Protein AF-A0A2I9DWA3-F1 (afdb_monomer_lite)

Sequence (129 aa):
MPNNLPQDMRNFGEQLLKELDKTQDKPTSMLWTDNLERGTWTLLIGLAEARQEDADRSLIADRIDKVAARIRPGYKFKFAITAPANRLLRSYSLALSTGPDEIAQIEFNNNLIDGVPTGNNYIYRLNIQ

Organism: NCBI:txid200253

Structure (mmCIF, N/CA/C/O backbone):
data_AF-A0A2I9DWA3-F1
#
_entry.id   AF-A0A2I9DWA3-F1
#
loop_
_atom_site.group_PDB
_atom_site.id
_atom_site.type_symbol
_atom_site.label_atom_id
_atom_site.label_alt_id
_atom_site.label_comp_id
_atom_site.label_asym_id
_atom_site.label_entity_id
_atom_site.label_seq_id
_atom_site.pdbx_PDB_ins_code
_atom_site.Cartn_x
_atom_site.Cartn_y
_atom_site.Cartn_z
_atom_site.occupancy
_atom_site.B_iso_or_equiv
_atom_site.auth_seq_id
_atom_site.auth_comp_id
_atom_site.auth_asym_id
_atom_site.auth_atom_id
_atom_site.pdbx_PDB_model_num
ATOM 1 N N . MET A 1 1 ? -4.717 -5.275 -23.484 1.00 38.47 1 MET A N 1
ATOM 2 C CA . MET A 1 1 ? -5.183 -3.978 -22.943 1.00 38.47 1 MET A CA 1
ATOM 3 C C . MET A 1 1 ? -4.385 -3.706 -21.677 1.00 38.47 1 MET A C 1
ATOM 5 O O . MET A 1 1 ? -4.161 -4.677 -20.959 1.00 38.47 1 MET A O 1
ATOM 9 N N . PRO A 1 2 ? -3.891 -2.482 -21.421 1.00 50.84 2 PRO A N 1
ATOM 10 C CA . PRO A 1 2 ? -3.247 -2.183 -20.144 1.00 50.84 2 PRO A CA 1
ATOM 11 C C . PRO A 1 2 ? -4.261 -2.437 -19.025 1.00 50.84 2 PRO A C 1
ATOM 13 O O . PRO A 1 2 ? -5.389 -1.946 -19.077 1.00 50.84 2 PRO A O 1
ATOM 16 N N . ASN A 1 3 ? -3.891 -3.292 -18.074 1.00 69.25 3 ASN A N 1
ATOM 17 C CA . ASN A 1 3 ? -4.782 -3.770 -17.024 1.00 69.25 3 ASN A CA 1
ATOM 18 C C . ASN A 1 3 ? -4.808 -2.743 -15.888 1.00 69.25 3 ASN A C 1
ATOM 20 O O . ASN A 1 3 ? -4.330 -3.012 -14.793 1.00 69.25 3 ASN A O 1
ATOM 24 N N . ASN A 1 4 ? -5.270 -1.526 -16.187 1.00 84.06 4 ASN A N 1
ATOM 25 C CA . ASN A 1 4 ? -5.279 -0.422 -15.234 1.00 84.06 4 ASN A CA 1
ATOM 26 C C . ASN A 1 4 ? -6.072 -0.801 -13.980 1.00 84.06 4 ASN A C 1
ATOM 28 O O . ASN A 1 4 ? -7.115 -1.452 -14.061 1.00 84.06 4 ASN A O 1
ATOM 32 N N . LEU A 1 5 ? -5.597 -0.351 -12.818 1.00 90.75 5 LEU A N 1
ATOM 33 C CA . LEU A 1 5 ? -6.315 -0.556 -11.567 1.00 90.75 5 LEU A CA 1
ATOM 34 C C . LEU A 1 5 ? -7.712 0.096 -11.659 1.00 90.75 5 LEU A C 1
ATOM 36 O O . LEU A 1 5 ? -7.774 1.289 -11.977 1.00 90.75 5 LEU A O 1
ATOM 40 N N . PRO A 1 6 ? -8.814 -0.622 -11.371 1.00 92.62 6 PRO A N 1
ATOM 41 C CA . PRO A 1 6 ? -10.162 -0.055 -11.390 1.00 92.62 6 PRO A CA 1
ATOM 42 C C . PRO A 1 6 ? -10.315 1.156 -10.460 1.00 92.62 6 PRO A C 1
ATOM 44 O O . PRO A 1 6 ? -9.758 1.175 -9.362 1.00 92.62 6 PRO A O 1
ATOM 47 N N . GLN A 1 7 ? -11.122 2.147 -10.857 1.00 93.00 7 GLN A N 1
ATOM 48 C CA . GLN A 1 7 ? -11.310 3.383 -10.080 1.00 93.00 7 GLN A CA 1
ATOM 49 C C . GLN A 1 7 ? -11.823 3.127 -8.656 1.00 93.00 7 GLN A C 1
ATOM 51 O O . GLN A 1 7 ? -11.394 3.778 -7.709 1.00 93.00 7 GLN A O 1
ATOM 56 N N . ASP A 1 8 ? -12.706 2.147 -8.492 1.00 93.25 8 ASP A N 1
ATOM 57 C CA . ASP A 1 8 ? -13.234 1.752 -7.185 1.00 93.25 8 ASP A CA 1
ATOM 58 C C . ASP A 1 8 ? -12.120 1.255 -6.240 1.00 93.25 8 ASP A C 1
ATOM 60 O O . ASP A 1 8 ? -12.063 1.642 -5.074 1.00 93.25 8 ASP A O 1
ATOM 64 N N . MET A 1 9 ? -11.151 0.494 -6.764 1.00 95.38 9 MET A N 1
ATOM 65 C CA . MET A 1 9 ? -9.973 0.059 -6.002 1.00 95.38 9 MET A CA 1
ATOM 66 C C . MET A 1 9 ? -9.038 1.226 -5.672 1.00 95.38 9 MET A C 1
ATOM 68 O O . MET A 1 9 ? -8.482 1.269 -4.572 1.00 95.38 9 MET A O 1
ATOM 72 N N . ARG A 1 10 ? -8.888 2.186 -6.599 1.00 95.56 10 ARG A N 1
ATOM 73 C CA . ARG A 1 10 ? -8.103 3.411 -6.375 1.00 95.56 10 ARG A CA 1
ATOM 74 C C . ARG A 1 10 ? -8.660 4.211 -5.202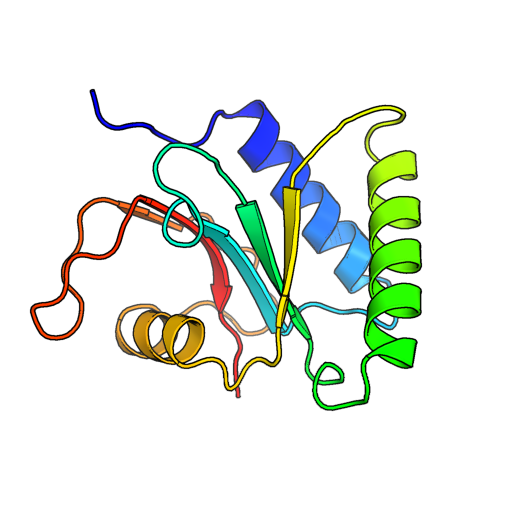 1.00 95.56 10 ARG A C 1
ATOM 76 O O . ARG A 1 10 ? -7.916 4.548 -4.284 1.00 95.56 10 ARG A O 1
ATOM 83 N N . ASN A 1 11 ? -9.968 4.455 -5.216 1.00 95.69 11 ASN A N 1
ATOM 84 C CA . ASN A 1 11 ? -10.661 5.216 -4.181 1.00 95.69 11 ASN A CA 1
ATOM 85 C C . ASN A 1 11 ? -10.614 4.488 -2.833 1.00 95.69 11 ASN A C 1
ATOM 87 O O . ASN A 1 11 ? -10.344 5.110 -1.808 1.00 95.69 11 ASN A O 1
ATOM 91 N N . PHE A 1 12 ? -10.828 3.168 -2.839 1.00 96.50 12 PHE A N 1
ATOM 92 C CA . PHE A 1 12 ? -10.736 2.356 -1.630 1.00 96.50 12 PHE A CA 1
ATOM 93 C C . PHE A 1 12 ? -9.337 2.415 -1.007 1.00 96.50 12 PHE A C 1
ATOM 95 O O . PHE A 1 12 ? -9.220 2.665 0.189 1.00 96.50 12 PHE A O 1
ATOM 102 N N . GLY A 1 13 ? -8.277 2.239 -1.803 1.00 96.94 13 GLY A N 1
ATOM 103 C CA . GLY A 1 13 ? -6.911 2.327 -1.289 1.00 96.94 13 GLY A CA 1
ATOM 104 C C . GLY A 1 13 ? -6.589 3.718 -0.736 1.00 96.94 13 GLY A C 1
ATOM 105 O O . GLY A 1 13 ? -6.023 3.822 0.342 1.00 96.94 13 GLY A O 1
ATOM 106 N N . GLU A 1 14 ? -7.027 4.797 -1.387 1.00 97.00 14 GLU A N 1
ATOM 107 C CA . GLU A 1 14 ? -6.833 6.149 -0.849 1.00 97.00 14 GLU A CA 1
ATOM 108 C C . GLU A 1 14 ? -7.534 6.343 0.505 1.00 97.00 14 GLU A C 1
ATOM 110 O O . GLU A 1 14 ? -6.937 6.876 1.442 1.00 97.00 14 GLU A O 1
ATOM 115 N N . GLN A 1 15 ? -8.789 5.902 0.629 1.00 97.06 15 GLN A N 1
ATOM 116 C CA . GLN A 1 15 ? -9.528 5.977 1.892 1.00 97.06 15 GLN A CA 1
ATOM 117 C C . GLN A 1 15 ? -8.866 5.130 2.979 1.00 97.06 15 GLN A C 1
ATOM 119 O O . GLN A 1 15 ? -8.736 5.585 4.114 1.00 97.06 15 GLN A O 1
ATOM 124 N N . LEU A 1 16 ? -8.396 3.932 2.627 1.00 96.94 16 LEU A N 1
ATOM 125 C CA . LEU A 1 16 ? -7.682 3.061 3.550 1.00 96.94 16 LEU A CA 1
ATOM 126 C C . LEU A 1 16 ? -6.399 3.720 4.060 1.00 96.94 16 LEU A C 1
ATOM 128 O O . LEU A 1 16 ? -6.172 3.703 5.265 1.00 96.94 16 LEU A O 1
ATOM 132 N N . LEU A 1 17 ? -5.613 4.372 3.195 1.00 96.12 17 LEU A N 1
ATOM 133 C CA . LEU A 1 17 ? -4.419 5.107 3.627 1.00 96.12 17 LEU A CA 1
ATOM 134 C C . LEU A 1 17 ? -4.767 6.209 4.629 1.00 96.12 17 LEU A C 1
ATOM 136 O O . LEU A 1 17 ? -4.153 6.289 5.688 1.00 96.12 17 LEU A O 1
ATOM 140 N N . LYS A 1 18 ? -5.791 7.017 4.321 1.00 96.06 18 LYS A N 1
ATOM 141 C CA . LYS A 1 18 ? -6.243 8.114 5.193 1.00 96.06 18 LYS A CA 1
ATOM 142 C C . LYS A 1 18 ? -6.709 7.627 6.561 1.00 96.06 18 LYS A C 1
ATOM 144 O O . LYS A 1 18 ? -6.524 8.333 7.548 1.00 96.06 18 LYS A O 1
ATOM 149 N N . GLU A 1 19 ? -7.348 6.462 6.632 1.00 96.25 19 GLU A N 1
ATOM 150 C CA . GLU A 1 19 ? -7.768 5.887 7.909 1.00 96.25 19 GLU A CA 1
ATOM 151 C C . GLU A 1 19 ? -6.599 5.257 8.667 1.00 96.25 19 GLU A C 1
ATOM 153 O O . GLU A 1 19 ? -6.497 5.455 9.875 1.00 96.25 19 GLU A O 1
ATOM 158 N N . LEU A 1 20 ? -5.686 4.560 7.983 1.00 94.25 20 LEU A N 1
ATOM 159 C CA . LEU A 1 20 ? -4.496 3.985 8.617 1.00 94.25 20 LEU A CA 1
ATOM 160 C C . LEU A 1 20 ? -3.541 5.064 9.149 1.00 94.25 20 LEU A C 1
ATOM 162 O O . LEU A 1 20 ? -2.953 4.870 10.210 1.00 94.25 20 LEU A O 1
ATOM 166 N N . ASP A 1 21 ? -3.460 6.228 8.498 1.00 93.69 21 ASP A N 1
ATOM 167 C CA . ASP A 1 21 ? -2.696 7.395 8.970 1.00 93.69 21 ASP A CA 1
ATOM 168 C C . ASP A 1 21 ? -3.148 7.921 10.341 1.00 93.69 21 ASP A C 1
ATOM 170 O O . ASP A 1 21 ? -2.387 8.609 11.020 1.00 93.69 21 ASP A O 1
ATOM 174 N N . LYS A 1 22 ? -4.375 7.594 10.764 1.00 94.31 22 LYS A N 1
ATOM 175 C CA . LYS A 1 22 ? -4.932 7.956 12.078 1.00 94.31 22 LYS A CA 1
ATOM 176 C C . LYS A 1 22 ? -4.666 6.890 13.144 1.00 94.31 22 LYS A C 1
ATOM 178 O O . LYS A 1 22 ? -5.140 7.019 14.272 1.00 94.31 22 LYS A O 1
ATOM 183 N N . THR A 1 23 ? -3.976 5.812 12.786 1.00 90.75 23 THR A N 1
ATOM 184 C CA . THR A 1 23 ? -3.695 4.671 13.662 1.00 90.75 23 THR A CA 1
ATOM 185 C C . THR A 1 23 ? -2.199 4.545 13.927 1.00 90.75 23 THR A C 1
ATOM 187 O O . THR A 1 23 ? -1.381 5.223 13.311 1.00 90.75 23 THR A O 1
ATOM 190 N N . GLN A 1 24 ? -1.834 3.640 14.835 1.00 86.69 24 GLN A N 1
ATOM 191 C CA . GLN A 1 24 ? -0.437 3.249 15.038 1.00 86.69 24 GLN A CA 1
ATOM 192 C C . GLN A 1 24 ? 0.164 2.531 13.814 1.00 86.69 24 GLN A C 1
ATOM 194 O O . GLN A 1 24 ? 1.372 2.558 13.619 1.00 86.69 24 GLN A O 1
ATOM 199 N N . ASP A 1 25 ? -0.667 1.949 12.943 1.00 88.88 25 ASP A N 1
ATOM 200 C CA . ASP A 1 25 ? -0.239 1.203 11.756 1.00 88.88 25 ASP A CA 1
ATOM 201 C C . ASP A 1 25 ? -0.053 2.130 10.531 1.00 88.88 25 ASP A C 1
ATOM 203 O O . ASP A 1 25 ? -0.411 1.770 9.406 1.00 88.88 25 ASP A O 1
ATOM 207 N N . LYS A 1 26 ? 0.486 3.343 10.739 1.00 91.06 26 LYS A N 1
ATOM 208 C CA . LYS A 1 26 ? 0.700 4.344 9.678 1.00 91.06 26 LYS A CA 1
ATOM 209 C C . LYS A 1 26 ? 1.616 3.781 8.573 1.00 91.06 26 LYS A C 1
ATOM 211 O O . LYS A 1 26 ? 2.793 3.506 8.836 1.00 91.06 26 LYS A O 1
ATOM 216 N N . PRO A 1 27 ? 1.143 3.659 7.316 1.00 91.88 27 PRO A N 1
ATOM 217 C CA . PRO A 1 27 ? 1.958 3.150 6.223 1.00 91.88 27 PRO A CA 1
ATOM 218 C C . PRO A 1 27 ? 3.078 4.114 5.839 1.00 91.88 27 PRO A C 1
ATOM 220 O O . PRO A 1 27 ? 2.847 5.269 5.475 1.00 91.88 27 PRO A O 1
ATOM 223 N N . THR A 1 28 ? 4.300 3.588 5.850 1.00 90.88 28 THR A N 1
ATOM 224 C CA . THR A 1 28 ? 5.487 4.213 5.239 1.00 90.88 28 THR A CA 1
ATOM 225 C C . THR A 1 28 ? 5.397 4.162 3.717 1.00 90.88 28 THR A C 1
ATOM 227 O O . THR A 1 28 ? 5.812 5.075 3.011 1.00 90.88 28 THR A O 1
ATOM 230 N N . SER A 1 29 ? 4.783 3.110 3.183 1.00 92.00 29 SER A N 1
ATOM 231 C CA . SER A 1 29 ? 4.495 2.990 1.760 1.00 92.00 29 SER A CA 1
ATOM 232 C C . SER A 1 29 ? 3.205 2.227 1.532 1.00 92.00 29 SER A C 1
ATOM 234 O O . SER A 1 29 ? 2.823 1.374 2.333 1.00 92.00 29 SER A O 1
ATOM 236 N N . MET A 1 30 ? 2.524 2.541 0.436 1.00 94.38 30 MET A N 1
ATOM 237 C CA . MET A 1 30 ? 1.341 1.808 0.026 1.00 94.38 30 MET A CA 1
ATOM 238 C C . MET A 1 30 ? 1.141 1.906 -1.481 1.00 94.38 30 MET A C 1
ATOM 240 O O . MET A 1 30 ? 1.120 3.005 -2.041 1.00 94.38 30 MET A O 1
ATOM 244 N N . LEU A 1 31 ? 0.979 0.759 -2.138 1.00 94.88 31 LEU A N 1
ATOM 245 C CA . LEU A 1 31 ? 0.666 0.693 -3.562 1.00 94.88 31 LEU A CA 1
ATOM 246 C C . LEU A 1 31 ? -0.145 -0.551 -3.910 1.00 94.88 31 LEU A C 1
ATOM 248 O O . LEU A 1 31 ? 0.038 -1.613 -3.321 1.00 94.88 31 LEU A O 1
ATOM 252 N N . TRP A 1 32 ? -0.990 -0.445 -4.925 1.00 95.81 32 TRP A N 1
ATOM 253 C CA . TRP A 1 32 ? -1.478 -1.625 -5.627 1.00 95.81 32 TRP A CA 1
ATOM 254 C C . TRP A 1 32 ? -0.421 -2.105 -6.610 1.00 95.81 32 TRP A C 1
ATOM 256 O O . TRP A 1 32 ? 0.190 -1.291 -7.302 1.00 95.81 32 TRP A O 1
ATOM 266 N N . THR A 1 33 ? -0.231 -3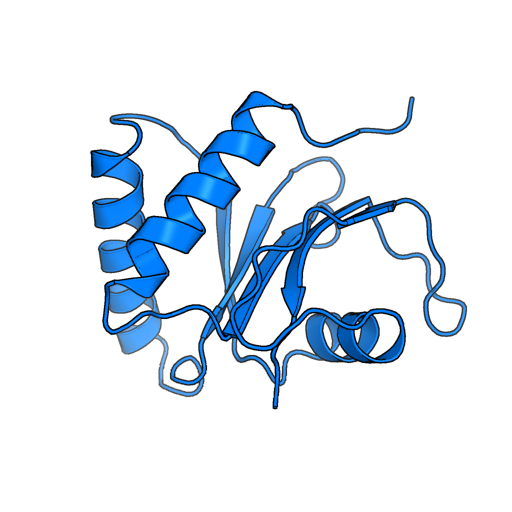.418 -6.698 1.00 92.94 33 THR A N 1
ATOM 267 C CA . THR A 1 33 ? 0.686 -4.042 -7.653 1.00 92.94 33 THR A CA 1
ATOM 268 C C . THR A 1 33 ? 0.153 -5.381 -8.156 1.00 92.94 33 THR A C 1
ATOM 270 O O . THR A 1 33 ? -0.472 -6.122 -7.397 1.00 92.94 33 THR A O 1
ATOM 273 N N . ASP A 1 34 ? 0.417 -5.716 -9.417 1.00 91.12 34 ASP A N 1
ATOM 274 C CA . ASP A 1 34 ? 0.223 -7.069 -9.965 1.00 91.12 34 ASP A CA 1
ATOM 275 C C . ASP A 1 34 ? 1.546 -7.856 -10.081 1.00 91.12 34 ASP A C 1
ATOM 277 O O . ASP A 1 34 ? 1.572 -8.973 -10.595 1.00 91.12 34 ASP A O 1
ATOM 281 N N . ASN A 1 35 ? 2.652 -7.304 -9.564 1.00 86.31 35 ASN A N 1
ATOM 282 C CA . ASN A 1 35 ? 3.968 -7.953 -9.599 1.00 86.31 35 ASN A CA 1
ATOM 283 C C . ASN A 1 35 ? 4.058 -9.207 -8.728 1.00 86.31 35 ASN A C 1
ATOM 285 O O . ASN A 1 35 ? 4.896 -10.069 -8.977 1.00 86.31 35 ASN A O 1
ATOM 289 N N . LEU A 1 36 ? 3.230 -9.296 -7.685 1.00 84.62 36 LEU A N 1
ATOM 290 C CA . LEU A 1 36 ? 3.220 -10.449 -6.782 1.00 84.62 36 LEU A CA 1
ATOM 291 C C . LEU A 1 36 ? 2.525 -11.655 -7.416 1.00 84.62 36 LEU A C 1
ATOM 293 O O . LEU A 1 36 ? 2.895 -12.795 -7.157 1.00 84.62 36 LEU A O 1
ATOM 297 N N . GLU A 1 37 ? 1.512 -11.397 -8.239 1.00 85.94 37 GLU A N 1
ATOM 298 C CA . GLU A 1 37 ? 0.752 -12.409 -8.953 1.00 85.94 37 GLU A CA 1
ATOM 299 C C . GLU A 1 37 ? 0.145 -11.761 -10.199 1.00 85.94 37 GLU A C 1
ATOM 301 O O . GLU A 1 37 ? -0.762 -10.930 -10.107 1.00 85.94 37 GLU A O 1
ATOM 306 N N . ARG A 1 38 ? 0.670 -12.119 -11.375 1.00 81.25 38 ARG A N 1
ATOM 307 C CA . ARG A 1 38 ? 0.286 -11.482 -12.638 1.00 81.25 38 ARG A CA 1
ATOM 308 C C . ARG A 1 38 ? -1.223 -11.599 -12.860 1.00 81.25 38 ARG A C 1
ATOM 310 O O . ARG A 1 38 ? -1.765 -12.697 -12.899 1.00 81.25 38 ARG A O 1
ATOM 317 N N . GLY A 1 39 ? -1.870 -10.458 -13.093 1.00 81.56 39 GLY A N 1
ATOM 318 C CA . GLY A 1 39 ? -3.316 -10.376 -13.314 1.00 81.56 39 GLY A CA 1
ATOM 319 C C . GLY A 1 39 ? -4.143 -10.212 -12.036 1.00 81.56 39 GLY A C 1
ATOM 320 O O . GLY A 1 39 ? -5.328 -9.904 -12.139 1.00 81.56 39 GLY A O 1
ATOM 321 N N . THR A 1 40 ? -3.523 -10.326 -10.858 1.00 89.88 40 THR A N 1
ATOM 322 C CA . THR A 1 40 ? -4.182 -10.170 -9.559 1.00 89.88 40 THR A CA 1
ATOM 323 C C . THR A 1 40 ? -3.608 -8.963 -8.822 1.00 89.88 40 THR A C 1
ATOM 325 O O . THR A 1 40 ? -2.505 -8.997 -8.275 1.00 89.88 40 THR A O 1
ATOM 328 N N . TRP A 1 41 ? -4.390 -7.886 -8.756 1.00 93.75 41 TRP A N 1
ATOM 329 C CA . TRP A 1 41 ? -4.032 -6.699 -7.984 1.00 93.75 41 TRP A CA 1
ATOM 330 C C . TRP A 1 41 ? -3.956 -7.014 -6.486 1.00 93.75 41 TRP A C 1
ATOM 332 O O . TRP A 1 41 ? -4.923 -7.469 -5.876 1.00 93.75 41 TRP A O 1
ATOM 342 N N . THR A 1 42 ? -2.800 -6.735 -5.892 1.00 95.06 42 THR A N 1
ATOM 343 C CA . THR A 1 42 ? -2.534 -6.883 -4.459 1.00 95.06 42 THR A CA 1
ATOM 344 C C . THR A 1 42 ? -2.103 -5.543 -3.879 1.00 95.06 42 THR A C 1
ATOM 346 O O . THR A 1 42 ? -1.239 -4.876 -4.446 1.00 95.06 42 THR A O 1
ATOM 349 N N . LEU A 1 43 ? -2.688 -5.142 -2.752 1.00 96.00 43 LEU A N 1
ATOM 350 C CA . LEU A 1 43 ? -2.278 -3.946 -2.026 1.00 96.00 43 LEU A CA 1
ATOM 351 C C . LEU A 1 43 ? -1.049 -4.273 -1.179 1.00 96.00 43 LEU A C 1
ATOM 353 O O . LEU A 1 43 ? -1.135 -4.997 -0.192 1.00 96.00 43 LEU A O 1
ATOM 357 N N . LEU A 1 44 ? 0.108 -3.761 -1.568 1.00 94.06 44 LEU A N 1
ATOM 358 C CA . LEU A 1 44 ? 1.332 -3.875 -0.793 1.00 94.06 44 LEU A CA 1
ATOM 359 C C . LEU A 1 44 ? 1.408 -2.705 0.193 1.00 94.06 44 LEU A C 1
ATOM 361 O O . LEU A 1 44 ? 1.395 -1.545 -0.222 1.00 94.06 44 LEU A O 1
ATOM 365 N N . ILE A 1 45 ? 1.494 -3.013 1.487 1.00 93.81 45 ILE A N 1
ATOM 366 C CA . ILE A 1 45 ? 1.520 -2.043 2.587 1.00 93.81 45 ILE A CA 1
ATOM 367 C C . ILE A 1 45 ? 2.860 -2.174 3.314 1.00 93.81 45 ILE A C 1
ATOM 369 O O . ILE A 1 45 ? 3.159 -3.209 3.912 1.00 93.81 45 ILE A O 1
ATOM 373 N N . GLY A 1 46 ? 3.683 -1.131 3.252 1.00 91.38 46 GLY A N 1
ATOM 374 C CA . GLY A 1 46 ? 4.950 -1.057 3.966 1.00 91.38 46 GLY A CA 1
ATOM 375 C C . GLY A 1 46 ? 4.794 -0.397 5.332 1.00 91.38 46 GLY A C 1
ATOM 376 O O . GLY A 1 46 ? 4.396 0.767 5.412 1.00 91.38 46 GLY A O 1
ATOM 377 N N . LEU A 1 47 ? 5.173 -1.094 6.403 1.00 89.12 47 LEU A N 1
ATOM 378 C CA . LEU A 1 47 ? 5.118 -0.586 7.782 1.00 89.12 47 LEU A CA 1
ATOM 379 C C . LEU A 1 47 ? 6.502 -0.621 8.426 1.00 89.12 47 LEU A C 1
ATOM 381 O O . LEU A 1 47 ? 7.194 -1.636 8.336 1.00 89.12 47 LEU A O 1
ATOM 385 N N . ALA A 1 48 ? 6.892 0.455 9.115 1.00 80.94 48 ALA A N 1
ATOM 386 C CA . ALA A 1 48 ? 8.18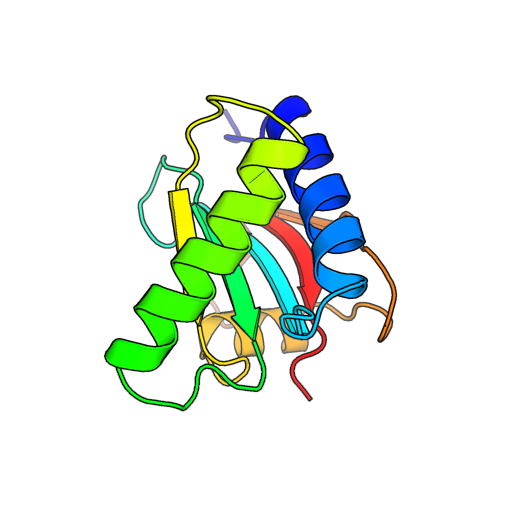6 0.536 9.801 1.00 80.94 48 ALA A CA 1
ATOM 387 C C . ALA A 1 48 ? 8.399 -0.634 10.785 1.00 80.94 48 ALA A C 1
ATOM 389 O O . ALA A 1 48 ? 9.495 -1.191 10.866 1.00 80.94 48 ALA A O 1
ATOM 390 N N . GLU A 1 49 ? 7.322 -1.049 11.455 1.00 71.00 49 GLU A N 1
ATOM 391 C CA . GLU A 1 49 ? 7.301 -2.095 12.483 1.00 71.00 49 GLU A CA 1
ATOM 392 C C . GLU A 1 49 ? 7.227 -3.528 11.923 1.00 71.00 49 GLU A C 1
ATOM 394 O O . GLU A 1 49 ? 7.466 -4.483 12.656 1.00 71.00 49 GLU A O 1
ATOM 399 N N . ALA A 1 50 ? 7.013 -3.723 10.612 1.00 65.19 50 ALA A N 1
ATOM 400 C CA . ALA A 1 50 ? 6.885 -5.056 9.993 1.00 65.19 50 ALA A CA 1
ATOM 401 C C . ALA A 1 50 ? 8.189 -5.895 9.972 1.00 65.19 50 ALA A C 1
ATOM 403 O O . ALA A 1 50 ? 8.278 -6.912 9.273 1.00 65.19 50 ALA A O 1
ATOM 404 N N . ARG A 1 51 ? 9.213 -5.465 10.722 1.00 59.81 51 ARG A N 1
ATOM 405 C CA . ARG A 1 51 ? 10.449 -6.211 11.000 1.00 59.81 51 ARG A CA 1
ATOM 406 C C . ARG A 1 51 ? 10.258 -7.312 12.047 1.00 59.81 51 ARG A C 1
ATOM 408 O O . ARG A 1 51 ? 11.148 -8.146 12.170 1.00 59.81 51 ARG A O 1
ATOM 415 N N . GLN A 1 52 ? 9.154 -7.295 12.791 1.00 53.22 52 GLN A N 1
ATOM 416 C CA . GLN A 1 52 ? 8.897 -8.241 13.874 1.00 53.22 52 GLN A CA 1
ATOM 417 C C . GLN A 1 52 ? 8.106 -9.464 13.382 1.00 53.22 52 GLN A C 1
ATOM 419 O O . GLN A 1 52 ? 7.583 -9.475 12.267 1.00 53.22 52 GLN A O 1
ATOM 424 N N . GLU A 1 53 ? 8.176 -10.530 14.167 1.00 59.94 53 GLU A N 1
ATOM 425 C CA . GLU A 1 53 ? 7.903 -11.936 13.853 1.00 59.94 53 GLU A CA 1
ATOM 426 C C . GLU A 1 53 ? 6.525 -12.206 13.205 1.00 59.94 53 GLU A C 1
ATOM 428 O O . GLU A 1 53 ? 5.641 -11.352 13.149 1.00 59.94 53 GLU A O 1
ATOM 433 N N . ASP A 1 54 ? 6.299 -13.430 12.712 1.00 59.41 54 ASP A N 1
ATOM 434 C CA . ASP A 1 54 ? 5.049 -13.791 12.019 1.00 59.41 54 ASP A CA 1
ATOM 435 C C . ASP A 1 54 ? 3.779 -13.589 12.877 1.00 59.41 54 ASP A C 1
ATOM 437 O O . ASP A 1 54 ? 2.706 -13.312 12.334 1.00 59.41 54 ASP A O 1
ATOM 441 N N . ALA A 1 55 ? 3.892 -13.659 14.209 1.00 58.66 55 ALA A N 1
ATOM 442 C CA . ALA A 1 55 ? 2.785 -13.397 15.131 1.00 58.66 55 ALA A CA 1
ATOM 443 C C . ALA A 1 55 ? 2.295 -11.936 15.074 1.00 58.66 55 ALA A C 1
ATOM 445 O O . ALA A 1 55 ? 1.086 -11.687 15.051 1.00 58.66 55 ALA A O 1
ATOM 446 N N . ASP A 1 56 ? 3.209 -10.971 14.954 1.00 74.69 56 ASP A N 1
ATOM 447 C CA . ASP A 1 56 ? 2.863 -9.548 14.878 1.00 74.69 56 ASP A CA 1
ATOM 448 C C . ASP A 1 56 ? 2.217 -9.200 13.537 1.00 74.69 56 ASP A C 1
ATOM 450 O O . ASP A 1 56 ? 1.301 -8.377 13.464 1.00 74.69 56 ASP A O 1
ATOM 454 N N . ARG A 1 57 ? 2.609 -9.901 12.468 1.00 78.12 57 ARG A N 1
ATOM 455 C CA . ARG A 1 57 ? 2.016 -9.724 11.136 1.00 78.12 57 ARG A CA 1
ATOM 456 C C . ARG A 1 57 ? 0.541 -10.093 11.097 1.00 78.12 57 ARG A C 1
ATOM 458 O O . ARG A 1 57 ? -0.228 -9.382 10.455 1.00 78.12 57 ARG A O 1
ATOM 465 N N . SER A 1 58 ? 0.134 -11.159 11.790 1.00 84.94 58 SER A N 1
ATOM 466 C CA . SER A 1 58 ? -1.282 -11.539 11.862 1.00 84.94 58 SER A CA 1
ATOM 467 C C . SER A 1 58 ? -2.115 -10.494 12.604 1.00 84.94 58 SER A C 1
ATOM 469 O O . SER A 1 58 ? -3.243 -10.217 12.204 1.00 84.94 58 SER A O 1
ATOM 471 N N . LEU A 1 59 ? -1.570 -9.900 13.671 1.00 87.56 59 LEU A N 1
ATOM 472 C CA . LEU A 1 59 ? -2.258 -8.856 14.433 1.00 87.56 59 LEU A CA 1
ATOM 473 C C . LEU A 1 59 ? -2.384 -7.561 13.629 1.00 87.56 59 LEU A C 1
ATOM 475 O O . LEU A 1 59 ? -3.445 -6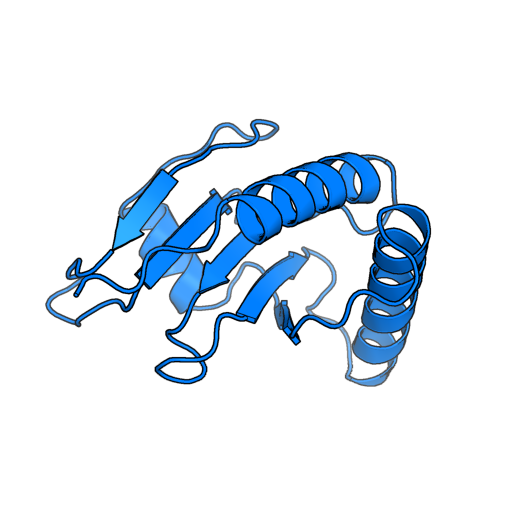.942 13.623 1.00 87.56 59 LEU A O 1
ATOM 479 N N . ILE A 1 60 ? -1.324 -7.163 12.925 1.00 89.25 60 ILE A N 1
ATOM 480 C CA . ILE A 1 60 ? -1.354 -6.018 12.011 1.00 89.25 60 ILE A CA 1
ATOM 481 C C . ILE A 1 60 ? -2.377 -6.259 10.892 1.00 89.25 60 ILE A C 1
ATOM 483 O O . ILE A 1 60 ? -3.174 -5.372 10.591 1.00 89.25 60 ILE A O 1
ATOM 487 N N . ALA A 1 61 ? -2.391 -7.457 10.298 1.00 90.81 61 ALA A N 1
ATOM 488 C CA . ALA A 1 61 ? -3.347 -7.818 9.254 1.00 90.81 61 ALA A CA 1
ATOM 489 C C . ALA A 1 61 ? -4.796 -7.696 9.747 1.00 90.81 61 ALA A C 1
ATOM 491 O O . ALA A 1 61 ? -5.597 -7.035 9.094 1.00 90.81 61 ALA A O 1
ATOM 492 N N . ASP A 1 62 ? -5.103 -8.223 10.937 1.00 92.06 62 ASP A N 1
ATOM 493 C CA . ASP A 1 62 ? -6.429 -8.092 11.554 1.00 92.06 62 ASP A CA 1
ATOM 494 C C . ASP A 1 62 ? -6.814 -6.622 11.813 1.00 92.06 62 ASP A C 1
ATOM 496 O O . ASP A 1 62 ? -7.957 -6.219 11.585 1.00 92.06 62 ASP A O 1
ATOM 500 N N . ARG A 1 63 ? -5.866 -5.773 12.236 1.00 91.94 63 ARG A N 1
ATOM 501 C CA . ARG A 1 63 ? -6.118 -4.329 12.406 1.00 91.94 63 ARG A CA 1
ATOM 502 C C . ARG A 1 63 ? -6.422 -3.637 11.077 1.00 91.94 63 ARG A C 1
ATOM 504 O O . ARG A 1 63 ? -7.374 -2.854 11.013 1.00 91.94 63 ARG A O 1
ATOM 511 N N . ILE A 1 64 ? -5.671 -3.947 10.022 1.00 93.56 64 ILE A N 1
ATOM 512 C CA . ILE A 1 64 ? -5.917 -3.428 8.669 1.00 93.56 64 ILE A CA 1
ATOM 513 C C . ILE A 1 64 ? -7.283 -3.899 8.161 1.00 93.56 64 ILE A C 1
ATOM 515 O O . ILE A 1 64 ? -8.060 -3.074 7.680 1.00 93.56 64 ILE A O 1
ATOM 519 N N . ASP A 1 65 ? -7.623 -5.176 8.340 1.00 94.00 65 ASP A N 1
ATOM 520 C CA . ASP A 1 65 ? -8.924 -5.729 7.955 1.00 94.00 65 ASP A CA 1
ATOM 521 C C . ASP A 1 65 ? -10.076 -5.046 8.698 1.00 94.00 65 ASP A C 1
ATOM 523 O O . ASP A 1 65 ? -11.084 -4.689 8.089 1.00 94.00 65 ASP A O 1
ATOM 527 N N . LYS A 1 66 ? -9.923 -4.764 9.996 1.00 94.50 66 LYS A N 1
ATOM 528 C CA . LYS A 1 66 ? -10.909 -3.992 10.772 1.00 94.50 66 LYS A CA 1
ATOM 529 C C . LYS A 1 66 ? -11.072 -2.564 10.257 1.00 94.50 66 LYS A C 1
ATOM 531 O O . LYS A 1 66 ? -12.178 -2.023 10.278 1.00 94.50 66 LYS A O 1
ATOM 536 N N . VAL A 1 67 ? -9.998 -1.917 9.807 1.00 95.38 67 VAL A N 1
ATOM 537 C CA . VAL A 1 67 ? -10.079 -0.587 9.181 1.00 95.38 67 VAL A CA 1
ATOM 538 C C . VAL A 1 67 ? -10.800 -0.688 7.837 1.00 95.38 67 VAL A C 1
ATOM 540 O O . VAL A 1 67 ? -11.770 0.036 7.612 1.00 95.38 67 VAL A O 1
ATOM 543 N N . ALA A 1 68 ? -10.405 -1.636 6.991 1.00 95.75 68 ALA A N 1
ATOM 544 C CA . ALA A 1 68 ? -11.020 -1.878 5.694 1.00 95.75 68 ALA A CA 1
ATOM 545 C C . ALA A 1 68 ? -12.518 -2.202 5.802 1.00 95.75 68 ALA A C 1
ATOM 547 O O . ALA A 1 68 ? -13.323 -1.639 5.062 1.00 95.75 68 ALA A O 1
ATOM 548 N N . ALA A 1 69 ? -12.910 -3.039 6.765 1.00 95.25 69 ALA A N 1
ATOM 549 C CA . ALA A 1 69 ? -14.300 -3.413 7.004 1.00 95.25 69 ALA A CA 1
ATOM 550 C C . ALA A 1 69 ? -15.173 -2.225 7.437 1.00 95.25 69 ALA A C 1
ATOM 552 O O . ALA A 1 69 ? -16.362 -2.215 7.133 1.00 95.25 69 ALA A O 1
ATOM 553 N N . ARG A 1 70 ? -14.605 -1.212 8.109 1.00 94.88 70 ARG A N 1
ATOM 554 C CA . ARG A 1 70 ? -15.321 0.033 8.444 1.00 94.88 70 ARG A CA 1
ATOM 555 C C . ARG A 1 70 ? -15.531 0.926 7.224 1.00 94.88 70 ARG A C 1
ATOM 557 O O . ARG A 1 70 ? -16.584 1.540 7.107 1.00 94.88 70 ARG A O 1
ATOM 564 N N . ILE A 1 71 ? -14.544 0.990 6.331 1.00 95.31 71 ILE A N 1
ATOM 565 C CA . ILE A 1 71 ? -14.622 1.772 5.089 1.00 95.31 71 ILE A CA 1
ATOM 566 C C . ILE A 1 71 ? -15.626 1.133 4.132 1.00 95.31 71 ILE A C 1
ATOM 568 O O . ILE A 1 71 ? -16.482 1.812 3.566 1.00 95.31 71 ILE A O 1
ATOM 572 N N . ARG A 1 72 ? -15.521 -0.187 3.945 1.00 93.06 72 ARG A N 1
ATOM 573 C CA . ARG A 1 72 ? -16.364 -0.937 3.020 1.00 93.06 72 ARG A CA 1
ATOM 574 C C . ARG A 1 72 ? -16.648 -2.349 3.544 1.00 93.06 72 ARG A C 1
ATOM 576 O O . ARG A 1 72 ? -15.909 -3.288 3.235 1.00 93.06 72 ARG A O 1
ATOM 583 N N . PRO A 1 73 ? -17.740 -2.522 4.304 1.00 92.44 73 PRO A N 1
ATOM 584 C CA . PRO A 1 73 ? -18.125 -3.819 4.846 1.00 92.44 73 PRO A CA 1
ATOM 585 C C . PRO A 1 73 ? -18.268 -4.885 3.753 1.00 92.44 73 PRO A C 1
ATOM 587 O O . PRO A 1 73 ? -18.898 -4.656 2.722 1.00 92.44 73 PRO A O 1
ATOM 590 N N . GLY A 1 74 ? -17.682 -6.063 3.978 1.00 87.25 74 GLY A N 1
ATOM 591 C CA . GLY A 1 74 ? -17.779 -7.207 3.063 1.00 87.25 74 GLY A CA 1
ATOM 592 C C . GLY A 1 74 ? -16.931 -7.110 1.789 1.00 87.25 74 GLY A C 1
ATOM 593 O O . GLY A 1 74 ? -16.958 -8.039 0.979 1.00 87.25 74 GLY A O 1
ATOM 594 N N . TYR A 1 75 ? -16.165 -6.032 1.598 1.00 88.12 75 TYR A N 1
ATOM 595 C CA . TYR A 1 75 ? -15.259 -5.917 0.463 1.00 88.12 75 TYR A CA 1
ATOM 596 C C . TYR A 1 75 ? -14.065 -6.857 0.614 1.00 88.12 75 TYR A C 1
ATOM 598 O O . TYR A 1 75 ? -13.322 -6.790 1.590 1.00 88.12 75 TYR A O 1
ATOM 606 N N . LYS A 1 76 ? -13.879 -7.736 -0.373 1.00 87.88 76 LYS A N 1
ATOM 607 C CA . LYS A 1 76 ? -12.754 -8.668 -0.415 1.00 87.88 76 LYS A CA 1
ATOM 608 C C . LYS A 1 76 ? -11.659 -8.093 -1.295 1.00 87.88 76 LYS A C 1
ATOM 610 O O . LYS A 1 76 ? -11.882 -7.839 -2.475 1.00 87.88 76 LYS A O 1
ATOM 615 N N . PHE A 1 77 ? -10.473 -7.942 -0.729 1.00 92.44 77 PHE A N 1
ATOM 616 C CA . PHE A 1 77 ? -9.283 -7.534 -1.455 1.00 92.44 77 PHE A CA 1
ATOM 617 C C . PHE A 1 77 ? -8.073 -8.313 -0.953 1.00 92.44 77 PHE A C 1
ATOM 619 O O . PHE A 1 77 ? -8.079 -8.844 0.155 1.00 92.44 77 PHE A O 1
ATOM 626 N N . LYS A 1 78 ? -7.041 -8.402 -1.790 1.00 94.44 78 LYS A N 1
ATOM 627 C CA . LYS A 1 78 ? -5.777 -9.033 -1.427 1.00 94.44 78 LYS A CA 1
ATOM 628 C C . LYS A 1 78 ? -4.805 -7.951 -0.987 1.00 94.44 78 LYS A C 1
ATOM 630 O O . LYS A 1 78 ? -4.626 -6.965 -1.703 1.00 94.44 78 LYS A O 1
ATOM 635 N N . PHE A 1 79 ? -4.153 -8.147 0.150 1.00 94.62 79 PHE A N 1
ATOM 636 C CA . PHE A 1 79 ? -3.070 -7.281 0.594 1.00 94.62 79 PHE A CA 1
ATOM 637 C C . PHE A 1 79 ? -1.906 -8.093 1.151 1.00 94.62 79 PHE A C 1
ATOM 639 O O . PHE A 1 79 ? -2.050 -9.265 1.497 1.00 94.62 79 PHE A O 1
ATOM 646 N N . ALA A 1 80 ? -0.740 -7.463 1.194 1.00 92.31 80 ALA A N 1
ATOM 647 C CA . ALA A 1 80 ? 0.465 -8.008 1.787 1.00 92.31 80 ALA A CA 1
ATOM 648 C C . ALA A 1 80 ? 1.146 -6.922 2.618 1.00 92.31 80 ALA A C 1
ATOM 650 O O . ALA A 1 80 ? 1.303 -5.788 2.163 1.00 92.31 80 ALA A O 1
ATOM 651 N N . ILE A 1 81 ? 1.574 -7.283 3.825 1.00 91.50 81 ILE A N 1
ATOM 652 C CA . ILE A 1 81 ? 2.352 -6.407 4.699 1.00 91.50 81 ILE A CA 1
ATOM 653 C C . ILE A 1 81 ? 3.831 -6.687 4.459 1.00 91.50 81 ILE A C 1
ATOM 655 O O . ILE A 1 81 ? 4.255 -7.841 4.369 1.00 91.50 81 ILE A O 1
ATOM 659 N N . THR A 1 82 ? 4.638 -5.638 4.362 1.00 89.06 82 THR A N 1
ATOM 660 C CA . THR A 1 82 ? 6.081 -5.776 4.193 1.00 89.06 82 THR A CA 1
ATOM 661 C C . THR A 1 82 ? 6.845 -4.721 4.984 1.00 89.06 82 THR A C 1
ATOM 663 O O . THR A 1 82 ? 6.304 -3.685 5.362 1.00 89.06 82 THR A O 1
ATOM 666 N N . ALA A 1 83 ? 8.125 -4.978 5.242 1.00 85.81 83 ALA A N 1
ATOM 667 C CA . ALA A 1 83 ? 9.006 -3.954 5.782 1.00 85.81 83 ALA A CA 1
ATOM 668 C C . ALA A 1 83 ? 9.361 -2.942 4.673 1.00 85.81 83 ALA A C 1
ATOM 670 O O . ALA A 1 83 ? 9.597 -3.360 3.537 1.00 85.81 83 ALA A O 1
ATOM 671 N N . PRO A 1 84 ? 9.497 -1.637 4.968 1.00 73.75 84 PRO A N 1
ATOM 672 C CA . PRO A 1 84 ? 9.869 -0.622 3.976 1.00 73.75 84 PRO A CA 1
ATOM 673 C C . PRO A 1 84 ? 11.218 -0.891 3.294 1.00 73.75 84 PRO A C 1
ATOM 675 O O . PRO A 1 84 ? 11.437 -0.479 2.161 1.00 73.75 84 PRO A O 1
ATOM 678 N N . ALA A 1 85 ? 12.103 -1.667 3.930 1.00 74.62 85 ALA A N 1
ATOM 679 C CA . ALA A 1 85 ? 13.355 -2.123 3.328 1.00 74.62 85 ALA A CA 1
ATOM 680 C C . ALA A 1 85 ? 13.183 -3.189 2.221 1.00 74.62 85 ALA A C 1
ATOM 682 O O . ALA A 1 85 ? 14.184 -3.685 1.703 1.00 74.62 85 ALA A O 1
ATOM 683 N N . ASN A 1 86 ? 11.950 -3.557 1.852 1.00 83.12 86 ASN A N 1
ATOM 684 C CA . ASN A 1 86 ? 11.683 -4.467 0.745 1.00 83.12 86 ASN A CA 1
ATOM 685 C C . ASN A 1 86 ? 12.344 -3.956 -0.546 1.00 83.12 86 ASN A C 1
ATOM 687 O O . ASN A 1 86 ? 12.187 -2.795 -0.927 1.00 83.12 86 ASN A O 1
ATOM 691 N N . ARG A 1 87 ? 13.069 -4.846 -1.235 1.00 82.38 87 ARG A N 1
ATOM 692 C CA . ARG A 1 87 ? 13.809 -4.523 -2.462 1.00 82.38 87 ARG A CA 1
ATOM 693 C C . ARG A 1 87 ? 12.926 -3.864 -3.524 1.00 82.38 87 ARG A C 1
ATOM 695 O O . ARG A 1 87 ? 13.376 -2.923 -4.162 1.00 82.38 87 ARG A O 1
ATOM 702 N N . LEU A 1 88 ? 11.682 -4.318 -3.674 1.00 83.12 88 LEU A N 1
ATOM 703 C CA . LEU A 1 88 ? 10.735 -3.768 -4.641 1.00 83.12 88 LEU A CA 1
ATOM 704 C C . LEU A 1 88 ? 10.378 -2.311 -4.320 1.00 83.12 88 LEU A C 1
ATOM 706 O O . LEU A 1 88 ? 10.439 -1.453 -5.195 1.00 83.12 88 LEU A O 1
ATOM 710 N N . LEU A 1 89 ? 10.057 -2.022 -3.056 1.00 85.94 89 LEU A N 1
ATOM 711 C CA . LEU A 1 89 ? 9.738 -0.663 -2.610 1.00 85.94 89 LEU A CA 1
ATOM 712 C C . LEU A 1 89 ? 10.936 0.274 -2.786 1.00 85.94 89 LEU A C 1
ATOM 714 O O . LEU A 1 89 ? 10.767 1.383 -3.284 1.00 85.94 89 LEU A O 1
ATOM 718 N N . ARG A 1 90 ? 12.146 -0.204 -2.458 1.00 85.44 90 ARG A N 1
ATOM 719 C CA . ARG A 1 90 ? 13.403 0.529 -2.680 1.00 85.44 90 ARG A CA 1
ATOM 720 C C . ARG A 1 90 ? 13.660 0.838 -4.146 1.00 85.44 90 ARG A C 1
ATOM 722 O O . ARG A 1 90 ? 14.040 1.954 -4.472 1.00 85.44 90 ARG A O 1
ATOM 729 N N . SER A 1 91 ? 13.432 -0.122 -5.034 1.00 85.62 91 SER A N 1
ATOM 730 C CA . SER A 1 91 ? 13.529 0.113 -6.473 1.00 85.62 91 SER A CA 1
ATOM 731 C C . SER A 1 91 ? 12.559 1.209 -6.925 1.00 85.62 91 SER A C 1
ATOM 733 O O . SER A 1 91 ? 12.962 2.108 -7.659 1.00 85.62 91 SER A O 1
ATOM 735 N N . TYR A 1 92 ? 11.314 1.206 -6.433 1.00 86.50 92 TYR A N 1
ATOM 736 C CA . TYR A 1 92 ? 10.356 2.264 -6.762 1.00 86.50 92 TYR A CA 1
ATOM 737 C C . TYR A 1 92 ? 10.743 3.633 -6.199 1.00 86.50 92 TYR A C 1
ATOM 739 O O . TYR A 1 92 ? 10.616 4.618 -6.918 1.00 86.50 92 TYR A O 1
ATOM 747 N N . SER A 1 93 ? 11.260 3.720 -4.971 1.00 84.44 93 SER A N 1
ATOM 748 C CA . SER A 1 93 ? 11.664 5.008 -4.384 1.00 84.44 93 SER A CA 1
ATOM 749 C C . SER A 1 93 ? 12.890 5.640 -5.048 1.00 84.44 93 SER A C 1
ATOM 751 O O . SER A 1 93 ? 13.153 6.820 -4.852 1.00 84.44 93 SER A O 1
ATOM 753 N N . LEU A 1 94 ? 13.693 4.859 -5.780 1.00 82.38 94 LEU A N 1
ATOM 754 C CA . LEU A 1 94 ? 14.801 5.395 -6.578 1.00 82.38 94 LEU A CA 1
ATOM 755 C C . LEU A 1 94 ? 14.300 6.045 -7.873 1.00 82.38 94 LEU A C 1
ATOM 757 O O . LEU A 1 94 ? 14.914 6.989 -8.361 1.00 82.38 94 LEU A O 1
ATOM 761 N N . ALA A 1 95 ? 13.193 5.541 -8.423 1.00 81.75 95 ALA A N 1
ATOM 762 C CA . ALA A 1 95 ? 12.592 6.046 -9.654 1.00 81.75 95 ALA A CA 1
ATOM 763 C C . ALA A 1 95 ? 11.534 7.137 -9.408 1.00 81.75 95 ALA A C 1
ATOM 765 O O . ALA A 1 95 ? 11.263 7.943 -10.295 1.00 81.75 95 ALA A O 1
ATOM 766 N N . LEU A 1 96 ? 10.915 7.149 -8.225 1.00 84.50 96 LEU A N 1
ATOM 767 C CA . LEU A 1 96 ? 9.782 7.998 -7.872 1.00 84.50 96 LEU A CA 1
ATOM 768 C C . LEU A 1 96 ? 9.982 8.604 -6.484 1.00 84.50 96 LEU A C 1
ATOM 770 O O . LEU A 1 96 ? 10.430 7.927 -5.564 1.00 84.50 96 LEU A O 1
ATOM 774 N N . SER A 1 97 ? 9.563 9.855 -6.315 1.00 73.50 97 SER A N 1
ATOM 775 C CA . SER A 1 97 ? 9.525 10.527 -5.016 1.00 73.50 97 SER A CA 1
ATOM 776 C C . SER A 1 97 ? 8.089 10.920 -4.683 1.00 73.50 97 SER A C 1
ATOM 778 O O . SER A 1 97 ? 7.387 11.474 -5.529 1.00 73.50 97 SER A O 1
ATOM 780 N N . THR A 1 98 ? 7.649 10.622 -3.461 1.00 81.12 98 THR A N 1
ATOM 781 C CA . THR A 1 98 ? 6.379 11.104 -2.896 1.00 81.12 98 THR A CA 1
ATOM 782 C C . THR A 1 98 ? 6.680 11.959 -1.671 1.00 81.12 98 THR A C 1
ATOM 784 O O . THR A 1 98 ? 7.600 11.617 -0.925 1.00 81.12 98 THR A O 1
ATOM 787 N N . GLY A 1 99 ? 5.908 13.020 -1.418 1.00 76.25 99 GLY A N 1
ATOM 788 C CA . GLY A 1 99 ? 6.048 13.796 -0.186 1.00 76.25 99 GLY A CA 1
ATOM 789 C C . GLY A 1 99 ? 5.862 12.935 1.079 1.00 76.25 99 GLY A C 1
ATOM 790 O O . GLY A 1 99 ? 5.164 11.918 1.034 1.00 76.25 99 GLY A O 1
ATOM 791 N N . PRO A 1 100 ? 6.470 13.318 2.219 1.00 72.19 100 PRO A N 1
ATOM 792 C CA . PRO A 1 100 ? 6.538 12.485 3.428 1.00 72.19 100 PRO A CA 1
ATOM 793 C C . PRO A 1 100 ? 5.168 12.124 4.023 1.00 72.19 100 PRO A C 1
ATOM 795 O O . PRO A 1 100 ? 5.027 11.047 4.604 1.00 72.19 100 PRO A O 1
ATOM 798 N N . ASP A 1 101 ? 4.169 12.986 3.826 1.00 78.00 101 ASP A N 1
ATOM 799 C CA . ASP A 1 101 ? 2.785 12.806 4.284 1.00 78.00 101 ASP A CA 1
ATOM 800 C C . ASP A 1 101 ? 1.764 12.918 3.140 1.00 78.00 101 ASP A C 1
ATOM 802 O O . ASP A 1 101 ? 0.553 12.911 3.363 1.00 78.00 101 ASP A O 1
ATOM 806 N N . GLU A 1 102 ? 2.235 12.999 1.896 1.00 83.69 102 GLU A N 1
ATOM 807 C CA . GLU A 1 102 ? 1.353 13.106 0.741 1.00 83.69 102 GLU A CA 1
ATOM 808 C C . GLU A 1 102 ? 0.751 11.744 0.385 1.00 83.69 102 GLU A C 1
ATOM 810 O O . GLU A 1 102 ? 1.349 10.681 0.591 1.00 83.69 102 GLU A O 1
ATOM 815 N N . ILE A 1 103 ? -0.463 11.793 -0.162 1.00 86.31 103 ILE A N 1
ATOM 816 C CA . ILE A 1 103 ? -1.071 10.670 -0.865 1.00 86.31 103 ILE A CA 1
ATOM 817 C C . ILE A 1 103 ? -0.937 10.975 -2.350 1.00 86.31 103 ILE A C 1
ATOM 819 O O . ILE A 1 103 ? -1.728 11.718 -2.928 1.00 86.31 103 ILE A O 1
ATOM 823 N N . ALA A 1 104 ? 0.113 10.429 -2.945 1.00 85.50 104 ALA A N 1
ATOM 824 C CA . ALA A 1 104 ? 0.324 10.455 -4.376 1.00 85.50 104 ALA A CA 1
ATOM 825 C C . ALA A 1 104 ? -0.723 9.581 -5.095 1.00 85.50 104 ALA A C 1
ATOM 827 O O . ALA A 1 104 ? -1.420 8.763 -4.498 1.00 85.50 104 ALA A O 1
ATOM 828 N N . GLN A 1 105 ? -0.858 9.769 -6.403 1.00 89.56 105 GLN A N 1
ATOM 829 C CA . GLN A 1 105 ? -1.753 8.987 -7.259 1.00 89.56 105 GLN A CA 1
ATOM 830 C C . GLN A 1 105 ? -1.012 8.641 -8.553 1.00 89.56 105 GLN A C 1
ATOM 832 O O . GLN A 1 105 ? -1.402 9.032 -9.651 1.00 89.56 105 GLN A O 1
ATOM 837 N N . ILE A 1 106 ? 0.137 7.976 -8.406 1.00 89.44 106 ILE A N 1
ATOM 838 C CA . ILE A 1 106 ? 1.061 7.732 -9.516 1.00 89.44 106 ILE A CA 1
ATOM 839 C C . ILE A 1 106 ? 0.720 6.396 -10.175 1.00 89.44 106 ILE A C 1
ATOM 841 O O . ILE A 1 106 ? 0.789 5.341 -9.543 1.00 89.44 106 ILE A O 1
ATOM 845 N N . GLU A 1 107 ? 0.407 6.438 -11.469 1.00 90.38 107 GLU A N 1
ATOM 846 C CA . GLU A 1 107 ? 0.365 5.249 -12.317 1.00 90.38 107 GLU A CA 1
ATOM 847 C C . GLU A 1 107 ? 1.773 4.922 -12.821 1.00 90.38 107 GLU A C 1
ATOM 849 O O . GLU A 1 107 ? 2.384 5.705 -13.547 1.00 90.38 107 GLU A O 1
ATOM 854 N N . PHE A 1 108 ? 2.288 3.750 -12.450 1.00 87.56 108 PHE A N 1
ATOM 855 C CA . PHE A 1 108 ? 3.611 3.284 -12.854 1.00 87.56 108 PHE A CA 1
ATOM 856 C C . PHE A 1 108 ? 3.492 1.897 -13.491 1.00 87.56 108 PHE A C 1
ATOM 858 O O . PHE A 1 108 ? 3.671 0.866 -12.841 1.00 87.56 108 PHE A O 1
ATOM 865 N N . ASN A 1 109 ? 3.133 1.894 -14.775 1.00 85.25 109 ASN A N 1
ATOM 866 C CA . ASN A 1 109 ? 2.737 0.705 -15.527 1.00 85.25 109 ASN A CA 1
ATOM 867 C C . ASN A 1 109 ? 3.702 0.428 -16.683 1.00 85.25 109 ASN A C 1
ATOM 869 O O . ASN A 1 109 ? 4.069 1.349 -17.408 1.00 85.25 109 ASN A O 1
ATOM 873 N N . ASN A 1 110 ? 4.046 -0.847 -16.898 1.00 74.25 110 ASN A N 1
ATOM 874 C CA . ASN A 1 110 ? 4.928 -1.308 -17.984 1.00 74.25 110 ASN A CA 1
ATOM 875 C C . ASN A 1 110 ? 6.289 -0.590 -18.033 1.00 74.25 110 ASN A C 1
ATOM 877 O O . ASN A 1 110 ? 6.856 -0.389 -19.107 1.00 74.25 110 ASN A O 1
ATOM 881 N N . ASN A 1 111 ? 6.808 -0.194 -16.873 1.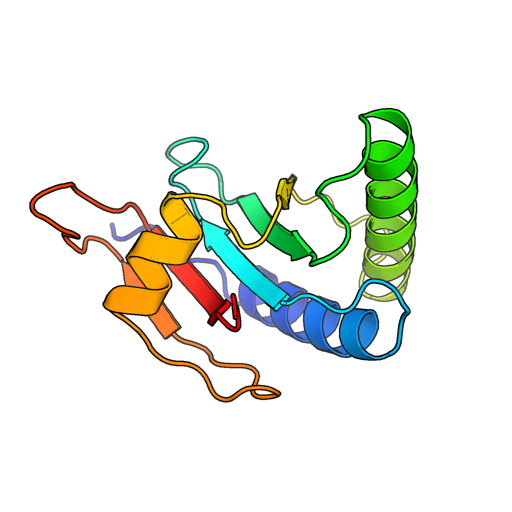00 78.81 111 ASN A N 1
ATOM 882 C CA . ASN A 1 111 ? 8.096 0.479 -16.772 1.00 78.81 111 ASN A CA 1
ATOM 883 C C . ASN A 1 111 ? 9.230 -0.529 -16.587 1.00 78.81 111 ASN A C 1
ATOM 885 O O . ASN A 1 111 ? 9.014 -1.666 -16.165 1.00 78.81 111 ASN A O 1
ATOM 889 N N . LEU A 1 112 ? 10.453 -0.089 -16.859 1.00 78.31 112 LEU A N 1
ATOM 890 C CA . LEU A 1 112 ? 11.671 -0.827 -16.545 1.00 78.31 112 LEU A CA 1
ATOM 891 C C . LEU A 1 112 ? 12.363 -0.142 -15.366 1.00 78.31 112 LEU A C 1
ATOM 893 O O . LEU A 1 112 ? 12.580 1.067 -15.411 1.00 78.31 112 LEU A O 1
ATOM 897 N N . ILE A 1 113 ? 12.744 -0.908 -14.345 1.00 76.25 113 ILE A N 1
ATOM 898 C CA . ILE A 1 113 ? 13.697 -0.455 -13.324 1.00 76.25 113 ILE A CA 1
ATOM 899 C C . ILE A 1 113 ? 14.941 -1.319 -13.462 1.00 76.25 113 ILE A C 1
ATOM 901 O O . ILE A 1 113 ? 14.846 -2.543 -13.411 1.00 76.25 113 ILE A O 1
ATOM 905 N N . ASP A 1 114 ? 16.091 -0.691 -13.705 1.00 76.00 114 ASP A N 1
ATOM 906 C CA . ASP A 1 114 ? 17.370 -1.374 -13.940 1.00 76.00 114 ASP A CA 1
ATOM 907 C C . ASP A 1 114 ? 17.293 -2.468 -15.026 1.00 76.00 114 ASP A C 1
ATOM 909 O O . ASP A 1 114 ? 17.882 -3.542 -14.914 1.00 76.00 114 ASP A O 1
ATOM 913 N N . GLY A 1 115 ? 16.515 -2.217 -16.086 1.00 73.50 115 GLY A N 1
ATOM 914 C CA . GLY A 1 115 ? 16.308 -3.165 -17.188 1.00 73.50 115 GLY A CA 1
ATOM 915 C C . GLY A 1 115 ? 15.352 -4.324 -16.875 1.00 73.50 115 GLY A C 1
ATOM 916 O O . GLY A 1 115 ? 15.102 -5.151 -17.751 1.00 73.50 115 GLY A O 1
ATOM 917 N N . VAL A 1 116 ? 14.778 -4.377 -15.670 1.00 75.50 116 VAL A N 1
ATOM 918 C CA . VAL A 1 116 ? 13.789 -5.385 -15.273 1.00 75.50 116 VAL A CA 1
ATOM 919 C C . VAL A 1 116 ? 12.374 -4.829 -15.464 1.00 75.50 116 VAL A C 1
ATOM 921 O O . VAL A 1 116 ? 12.061 -3.771 -14.909 1.00 75.50 116 VAL A O 1
ATOM 924 N N . PRO A 1 117 ? 11.495 -5.525 -16.213 1.00 74.44 117 PRO A N 1
ATOM 925 C CA . PRO A 1 117 ? 10.080 -5.191 -16.293 1.00 74.44 117 PRO A CA 1
ATOM 926 C C . PRO A 1 117 ? 9.440 -5.137 -14.917 1.00 74.44 117 PRO A C 1
ATOM 928 O O . PRO A 1 117 ? 9.404 -6.123 -14.182 1.00 74.44 117 PRO A O 1
ATOM 931 N N . THR A 1 118 ? 8.895 -3.973 -14.609 1.00 75.88 118 THR A N 1
ATOM 932 C CA . THR A 1 118 ? 7.941 -3.797 -13.528 1.00 75.88 118 THR A CA 1
ATOM 933 C C . THR A 1 118 ? 6.546 -3.985 -1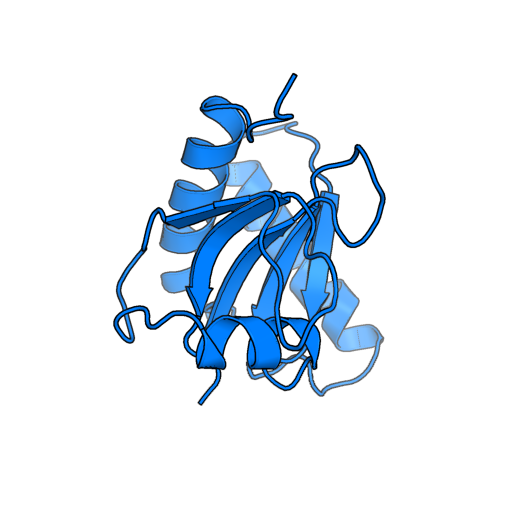4.106 1.00 75.88 118 THR A C 1
ATOM 935 O O . THR A 1 118 ? 6.227 -3.494 -15.192 1.00 75.88 118 THR A O 1
ATOM 938 N N . GLY A 1 119 ? 5.729 -4.759 -13.403 1.00 82.12 119 GLY A N 1
ATOM 939 C CA . GLY A 1 119 ? 4.305 -4.910 -13.672 1.00 82.12 119 GLY A CA 1
ATOM 940 C C . GLY A 1 119 ? 3.545 -3.594 -13.516 1.00 82.12 119 GLY A C 1
ATOM 941 O O . GLY A 1 119 ? 4.117 -2.504 -13.485 1.00 82.12 119 GLY A O 1
ATOM 942 N N . ASN A 1 120 ? 2.230 -3.689 -13.418 1.00 89.81 120 ASN A N 1
ATOM 943 C CA . ASN A 1 120 ? 1.382 -2.529 -13.207 1.00 89.81 120 ASN A CA 1
ATOM 944 C C . ASN A 1 120 ? 1.392 -2.146 -11.729 1.00 89.81 120 ASN A C 1
ATOM 946 O O . ASN A 1 120 ? 1.297 -3.001 -10.843 1.00 89.81 120 ASN A O 1
ATOM 950 N N . ASN A 1 121 ? 1.506 -0.847 -11.463 1.00 91.50 121 ASN A N 1
ATOM 951 C CA . ASN A 1 121 ? 1.504 -0.307 -10.115 1.00 91.50 121 ASN A CA 1
ATOM 952 C C . ASN A 1 121 ? 0.670 0.969 -10.046 1.00 91.50 121 ASN A C 1
ATOM 954 O O . ASN A 1 121 ? 0.735 1.826 -10.929 1.00 91.50 121 ASN A O 1
ATOM 958 N N . TYR A 1 122 ? -0.069 1.113 -8.951 1.00 94.12 122 TYR A N 1
ATOM 959 C CA . TYR A 1 122 ? -0.730 2.358 -8.581 1.00 94.12 122 TYR A CA 1
ATOM 960 C C . TYR A 1 122 ? -0.263 2.763 -7.190 1.00 94.12 122 TYR A C 1
ATOM 962 O O . TYR A 1 122 ? -0.558 2.079 -6.207 1.00 94.12 122 TYR A O 1
ATOM 970 N N . ILE A 1 123 ? 0.509 3.839 -7.118 1.00 93.44 123 ILE A N 1
ATOM 971 C CA . ILE A 1 123 ? 1.304 4.187 -5.945 1.00 93.44 123 ILE A CA 1
ATOM 972 C C . ILE A 1 123 ? 0.653 5.345 -5.200 1.00 93.44 123 ILE A C 1
ATOM 974 O O . ILE A 1 123 ? 0.462 6.422 -5.769 1.00 93.44 123 ILE A O 1
ATOM 978 N N . TYR A 1 124 ? 0.380 5.115 -3.912 1.00 94.69 124 TYR A N 1
ATOM 979 C CA . TYR A 1 124 ? -0.128 6.132 -2.995 1.00 94.69 124 TYR A CA 1
ATOM 980 C C . TYR A 1 124 ? 0.972 6.804 -2.186 1.00 94.69 124 TYR A C 1
ATOM 982 O O . TYR A 1 124 ? 0.950 8.011 -1.990 1.00 94.69 124 TYR A O 1
ATOM 990 N N . ARG A 1 125 ? 1.932 6.029 -1.677 1.00 92.88 125 ARG A N 1
ATOM 991 C CA . ARG A 1 125 ? 3.012 6.557 -0.836 1.00 92.88 125 ARG A CA 1
ATOM 992 C C . ARG A 1 125 ? 4.263 5.700 -0.956 1.00 92.88 125 ARG A C 1
ATOM 994 O O . ARG A 1 125 ? 4.165 4.473 -0.961 1.00 92.88 125 ARG A O 1
ATOM 1001 N N . LEU A 1 126 ? 5.424 6.347 -1.000 1.00 89.81 126 LEU A N 1
ATOM 1002 C CA . LEU A 1 126 ? 6.755 5.740 -0.976 1.00 89.81 126 LEU A CA 1
ATOM 1003 C C . LEU A 1 126 ? 7.693 6.549 -0.067 1.00 89.81 126 LEU A C 1
ATOM 1005 O O . LEU A 1 126 ? 8.635 7.183 -0.529 1.00 89.81 126 LEU A O 1
ATOM 1009 N N . ASN A 1 127 ? 7.449 6.515 1.241 1.00 85.56 127 ASN A N 1
ATOM 1010 C CA . ASN A 1 127 ? 8.325 7.110 2.247 1.00 85.56 127 ASN A CA 1
ATOM 1011 C C . ASN A 1 127 ? 9.046 6.005 3.031 1.00 85.56 127 ASN A C 1
ATOM 1013 O O . ASN A 1 127 ? 8.654 5.649 4.135 1.00 85.56 127 ASN A O 1
ATOM 1017 N N . ILE A 1 128 ? 10.070 5.412 2.423 1.00 74.94 128 ILE A N 1
ATOM 1018 C CA . ILE A 1 128 ? 10.788 4.247 2.967 1.00 74.94 128 ILE A CA 1
ATOM 1019 C C . ILE A 1 128 ? 12.109 4.600 3.676 1.00 74.94 128 ILE A C 1
ATOM 1021 O O . ILE A 1 128 ? 13.015 3.762 3.712 1.00 74.94 128 ILE A O 1
ATOM 1025 N N . GLN A 1 129 ? 12.224 5.832 4.189 1.00 62.72 129 GLN A N 1
ATOM 1026 C CA . GLN A 1 129 ? 13.393 6.300 4.950 1.00 62.72 129 GLN A CA 1
ATOM 1027 C C . GLN A 1 129 ? 13.639 5.463 6.214 1.00 62.72 129 GLN A C 1
ATOM 1029 O O . GLN A 1 129 ? 12.655 5.064 6.877 1.00 62.72 129 GLN A O 1
#

Foldseek 3Di:
DQPADDPVVLVLQVQLQVQCCVDPQRFLWWKWFCQVPNPATEIETAGQPQVDDPVVQVVSVVVSVVSSCVVPNPDDHHYDYDHLPPPVLVLVCVVDDDPRPFQDFDWDAQDDRVNHTGHTMTIGHRRSD

pLDDT: mean 85.66, std 10.77, range [38.47, 97.06]

Radius of gyration: 13.88 Å; chains: 1; bounding box: 36×28×38 Å

Secondary structure (DSSP, 8-state):
---PPPHHHHHHHHHHHHHHTTSS---SEEEEESSSSTT--EEEEE-TTTTS-HHHHHHHHHHHHHHHHHHSTT---EEEEE-TT-HHHHHHHHH----TT----EEE-S-EETTEEP--EEEEEE---